Protein AF-A0A210QHD0-F1 (afdb_monomer_lite)

Radius of gyration: 20.6 Å; chains: 1; bounding box: 62×35×50 Å

Foldseek 3Di:
DVVLLVVLCVQQDDPPVCDPPSHDPLSHPCSVVLVVQLLVLLQPCQLPLVSSLVSLLCSLVCLQPVPPPVPVPDDPPHRGPDDVVSSVSSNVSSCPDPCNVPVNVRNNVNDCPLVVVLVVLLCVLDVVVDDDDPVSNVVSNVVSVVVSVVVD

pLDDT: mean 79.36, std 11.22, range [45.22, 91.31]

Organism: Mizuhopecten yessoensis (NCBI:txid6573)

Secondary structure (DSSP, 8-state):
-HHHHHHHHHHH---GGGBTTTB-GGGTTHHHHHHHHHHHHHHHSTT-HHHHHHHHHHHHHHHHS------TT---SS-----HHHHHHHHHHHHTSHHHHTHHHHTT-S-HHHHHHHHHHHHHHS-TTSPPPHHHHHHHHHHHHHHHHHT-

Structure (mmCIF, N/CA/C/O backbone):
data_AF-A0A210QHD0-F1
#
_entry.id   AF-A0A210QHD0-F1
#
loop_
_atom_site.group_PDB
_atom_site.id
_atom_site.type_symbol
_atom_site.label_atom_id
_atom_site.label_alt_id
_atom_site.label_comp_id
_atom_site.label_asym_id
_atom_site.label_entity_id
_atom_site.label_seq_id
_atom_site.pdbx_PDB_ins_code
_atom_site.Cartn_x
_atom_site.Cartn_y
_atom_site.Cartn_z
_atom_site.occupancy
_atom_site.B_iso_or_equiv
_atom_site.auth_seq_id
_atom_site.auth_comp_id
_atom_site.auth_asym_id
_atom_site.auth_atom_id
_atom_site.pdbx_PDB_model_num
ATOM 1 N N . MET A 1 1 ? -2.462 -1.694 2.813 1.00 67.06 1 MET A N 1
ATOM 2 C CA . MET A 1 1 ? -1.300 -2.005 1.934 1.00 67.06 1 MET A CA 1
ATOM 3 C C . MET A 1 1 ? -1.207 -3.454 1.432 1.00 67.06 1 MET A C 1
ATOM 5 O O . MET A 1 1 ? -0.493 -3.685 0.462 1.00 67.06 1 MET A O 1
ATOM 9 N N . LYS A 1 2 ? -1.951 -4.426 1.993 1.00 70.25 2 LYS A N 1
ATOM 10 C CA . LYS A 1 2 ? -1.959 -5.833 1.522 1.00 70.25 2 LYS A CA 1
ATOM 11 C C . LYS A 1 2 ? -2.283 -5.992 0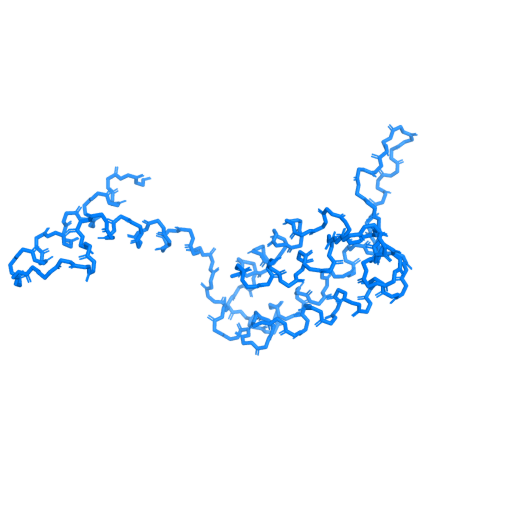.024 1.00 70.25 2 LYS A C 1
ATOM 13 O O . LYS A 1 2 ? -1.602 -6.746 -0.664 1.00 70.25 2 LYS A O 1
ATOM 18 N N . SER A 1 3 ? -3.266 -5.241 -0.485 1.00 74.38 3 SER A N 1
ATOM 19 C CA . SER A 1 3 ? -3.635 -5.241 -1.914 1.00 74.38 3 SER A CA 1
ATOM 20 C C . SER A 1 3 ? -2.457 -4.849 -2.817 1.00 74.38 3 SER A C 1
ATOM 22 O O . SER A 1 3 ? -2.138 -5.554 -3.769 1.00 74.38 3 SER A O 1
ATOM 24 N N . LEU A 1 4 ? -1.716 -3.800 -2.453 1.00 76.12 4 LEU A N 1
ATOM 25 C CA . LEU A 1 4 ? -0.546 -3.378 -3.218 1.00 76.12 4 LEU A CA 1
ATOM 26 C C . LEU A 1 4 ? 0.594 -4.393 -3.158 1.00 76.12 4 LEU A C 1
ATOM 28 O O . LEU A 1 4 ? 1.196 -4.678 -4.189 1.00 76.12 4 LEU A O 1
ATOM 32 N N . LYS A 1 5 ? 0.876 -4.973 -1.982 1.00 83.38 5 LYS A N 1
ATOM 33 C CA . LYS A 1 5 ? 1.871 -6.053 -1.868 1.00 83.38 5 LYS A CA 1
ATOM 34 C C . LYS A 1 5 ? 1.541 -7.209 -2.813 1.00 83.38 5 LYS A C 1
ATOM 36 O O . LYS A 1 5 ? 2.445 -7.754 -3.434 1.00 83.38 5 LYS A O 1
ATOM 41 N N . LYS A 1 6 ? 0.256 -7.548 -2.972 1.00 82.75 6 LYS A N 1
ATOM 42 C CA . LYS A 1 6 ? -0.207 -8.570 -3.923 1.00 82.75 6 LYS A CA 1
ATOM 43 C C . LYS A 1 6 ? 0.086 -8.172 -5.374 1.00 82.75 6 LYS A C 1
ATOM 45 O O . LYS A 1 6 ? 0.657 -8.979 -6.104 1.00 82.75 6 LYS A O 1
ATOM 50 N N . THR A 1 7 ? -0.236 -6.941 -5.773 1.00 82.75 7 THR A N 1
ATOM 51 C CA . THR A 1 7 ? 0.066 -6.422 -7.122 1.00 82.75 7 THR A CA 1
ATOM 52 C C . THR A 1 7 ? 1.567 -6.413 -7.400 1.00 82.75 7 THR A C 1
ATOM 54 O O . THR A 1 7 ? 2.016 -6.900 -8.435 1.00 82.75 7 THR A O 1
ATOM 57 N N . LEU A 1 8 ? 2.362 -5.929 -6.446 1.00 82.81 8 LEU A N 1
ATOM 58 C CA . LEU A 1 8 ? 3.813 -5.866 -6.569 1.00 82.81 8 LEU A CA 1
ATOM 59 C C . LEU A 1 8 ? 4.443 -7.263 -6.589 1.00 82.81 8 LEU A C 1
ATOM 61 O O . LEU A 1 8 ? 5.371 -7.496 -7.352 1.00 82.81 8 LEU A O 1
ATOM 65 N N . LYS A 1 9 ? 3.902 -8.224 -5.829 1.00 84.19 9 LYS A N 1
ATOM 66 C CA . LYS A 1 9 ? 4.326 -9.630 -5.879 1.00 84.19 9 LYS A CA 1
ATOM 67 C C . LYS A 1 9 ? 4.095 -10.249 -7.259 1.00 84.19 9 LYS A C 1
ATOM 69 O O . LYS A 1 9 ? 4.971 -10.962 -7.731 1.00 84.19 9 LYS A O 1
ATOM 74 N N . GLY A 1 10 ? 2.983 -9.938 -7.928 1.00 78.75 10 GLY A N 1
ATOM 75 C CA . GLY A 1 10 ? 2.729 -10.399 -9.301 1.00 78.75 10 GLY A CA 1
ATOM 76 C C . GLY A 1 10 ? 3.714 -9.837 -10.336 1.00 78.75 10 GLY A C 1
ATOM 77 O O . GLY A 1 10 ? 3.981 -10.477 -11.345 1.00 78.75 10 GLY A O 1
ATOM 78 N N . ALA A 1 11 ? 4.285 -8.663 -10.064 1.00 78.69 11 ALA A N 1
ATOM 79 C CA . ALA A 1 11 ? 5.312 -8.038 -10.895 1.00 78.69 11 ALA A CA 1
ATOM 80 C C . ALA A 1 11 ? 6.749 -8.459 -10.545 1.00 78.69 11 ALA A C 1
ATOM 82 O O . ALA A 1 11 ? 7.634 -8.415 -11.396 1.00 78.69 11 ALA A O 1
ATOM 83 N N . ALA A 1 12 ? 6.984 -8.819 -9.284 1.00 77.75 12 ALA A N 1
ATOM 84 C CA . ALA A 1 12 ? 8.296 -9.110 -8.712 1.00 77.75 12 ALA A CA 1
ATOM 85 C C . ALA A 1 12 ? 8.594 -10.609 -8.568 1.00 77.75 12 ALA A C 1
ATOM 87 O O . ALA A 1 12 ? 9.709 -10.963 -8.187 1.00 77.75 12 ALA A O 1
ATOM 88 N N . SER A 1 13 ? 7.621 -11.482 -8.829 1.00 75.94 13 SER A N 1
ATOM 89 C CA . SER A 1 13 ? 7.778 -12.937 -8.778 1.00 75.94 13 SER A CA 1
ATOM 90 C C . SER A 1 13 ? 6.855 -13.614 -9.789 1.00 75.94 13 SER A C 1
ATOM 92 O O . SER A 1 13 ? 5.718 -13.182 -9.976 1.00 75.94 13 SER A O 1
ATOM 94 N N . GLY A 1 14 ? 7.326 -14.684 -10.428 1.00 74.31 14 GLY A N 1
ATOM 95 C CA . GLY A 1 14 ? 6.533 -15.451 -11.385 1.00 74.31 14 GLY A CA 1
ATOM 96 C C . GLY A 1 14 ? 7.251 -16.709 -11.881 1.00 74.31 14 GLY A C 1
ATOM 97 O O . GLY A 1 14 ? 8.369 -16.991 -11.453 1.00 74.31 14 GLY A O 1
ATOM 98 N N . PRO A 1 15 ? 6.624 -17.486 -12.780 1.00 75.06 15 PRO A N 1
ATOM 99 C CA . PRO A 1 15 ? 7.271 -18.611 -13.449 1.00 75.06 15 PRO A CA 1
ATOM 100 C C . PRO A 1 15 ? 8.516 -18.160 -14.222 1.00 75.06 15 PRO A C 1
ATOM 102 O O . PRO A 1 15 ? 8.509 -17.085 -14.827 1.00 75.06 15 PRO A O 1
ATOM 105 N N . ALA A 1 16 ? 9.545 -19.010 -14.291 1.00 72.75 16 ALA A N 1
ATOM 106 C CA . ALA A 1 16 ? 10.785 -18.718 -15.022 1.00 72.75 16 ALA A CA 1
ATOM 107 C C . ALA A 1 16 ? 10.539 -18.327 -16.496 1.00 72.75 16 ALA A C 1
ATOM 109 O O . ALA A 1 16 ? 11.244 -17.484 -17.040 1.00 72.75 16 ALA A O 1
ATOM 110 N N . ALA A 1 17 ? 9.476 -18.848 -17.119 1.00 72.94 17 ALA A N 1
ATOM 111 C CA . ALA A 1 17 ? 9.070 -18.507 -18.487 1.00 72.94 17 ALA A CA 1
ATOM 112 C C . ALA A 1 17 ? 8.680 -17.025 -18.694 1.00 72.94 17 ALA A C 1
ATOM 114 O O . ALA A 1 17 ? 8.704 -16.527 -19.823 1.00 72.94 17 ALA A O 1
ATOM 115 N N . LEU A 1 18 ? 8.301 -16.319 -17.622 1.00 71.38 18 LEU A N 1
ATOM 116 C CA . LEU A 1 18 ? 7.930 -14.899 -17.639 1.00 71.38 18 LEU A CA 1
ATOM 117 C C . LEU A 1 18 ? 9.091 -13.967 -17.260 1.00 71.38 18 LEU A C 1
ATOM 119 O O . LEU A 1 18 ? 8.946 -12.739 -17.339 1.00 71.38 18 LEU A O 1
ATOM 123 N N . TRP A 1 19 ? 10.238 -14.535 -16.882 1.00 70.62 19 TRP A N 1
ATOM 124 C CA . TRP A 1 19 ? 11.440 -13.798 -16.512 1.00 70.62 19 TRP A CA 1
ATOM 125 C C . TRP A 1 19 ? 11.945 -12.970 -17.707 1.00 70.62 19 TRP A C 1
ATOM 127 O O . TRP A 1 19 ? 12.091 -13.468 -18.820 1.00 70.62 19 TRP A O 1
ATOM 137 N N . GLY A 1 20 ? 12.114 -11.658 -17.511 1.00 66.25 20 GLY A N 1
ATOM 138 C CA . GLY A 1 20 ? 12.518 -10.696 -18.549 1.00 66.25 20 GLY A CA 1
ATOM 139 C C . GLY A 1 20 ? 11.367 -10.196 -19.439 1.00 66.25 20 GLY A C 1
ATOM 140 O O . GLY A 1 20 ? 11.483 -9.151 -20.088 1.00 66.25 20 GLY A O 1
ATOM 141 N N . LYS A 1 21 ? 10.212 -10.878 -19.424 1.00 70.19 21 LYS A N 1
ATOM 142 C CA . LYS A 1 21 ? 9.015 -10.502 -20.194 1.00 70.19 21 LYS A CA 1
ATOM 143 C C . LYS A 1 21 ? 8.056 -9.648 -19.375 1.00 70.19 21 LYS A C 1
ATOM 145 O O . LYS A 1 21 ? 7.962 -8.453 -19.619 1.00 70.19 21 LYS A O 1
ATOM 150 N N . THR A 1 22 ? 7.351 -10.225 -18.416 1.00 68.50 22 THR A N 1
ATOM 151 C CA . THR A 1 22 ? 6.429 -9.486 -17.533 1.00 68.50 22 THR A CA 1
ATOM 152 C C . THR A 1 22 ? 7.001 -9.319 -16.131 1.00 68.50 22 THR A C 1
ATOM 154 O O . THR A 1 22 ? 6.572 -8.425 -15.410 1.00 68.50 22 THR A O 1
ATOM 157 N N . TRP A 1 23 ? 8.021 -10.114 -15.789 1.00 75.69 23 TRP A N 1
ATOM 158 C CA . TRP A 1 23 ? 8.755 -10.064 -14.532 1.00 75.69 23 TRP A CA 1
ATOM 159 C C . TRP A 1 23 ? 10.201 -9.586 -14.765 1.00 75.69 23 TRP A C 1
ATOM 161 O O . TRP A 1 23 ? 11.054 -10.362 -15.210 1.00 75.69 23 TRP A O 1
ATOM 171 N N . PRO A 1 24 ? 10.512 -8.302 -14.508 1.00 76.44 24 PRO A N 1
ATOM 172 C CA . PRO A 1 24 ? 11.880 -7.800 -14.548 1.00 76.44 24 PRO A CA 1
ATOM 173 C C . PRO A 1 24 ? 12.668 -8.304 -13.334 1.00 76.44 24 PRO A C 1
ATOM 175 O O . PRO A 1 24 ? 12.218 -8.155 -12.198 1.00 76.44 24 PRO A O 1
ATOM 178 N N . PHE A 1 25 ? 13.881 -8.818 -13.557 1.00 77.75 25 PHE A N 1
ATOM 179 C CA . PHE A 1 25 ? 14.735 -9.343 -12.480 1.00 77.75 25 PHE A CA 1
ATOM 180 C C . PHE A 1 25 ? 15.029 -8.299 -11.390 1.00 77.75 25 PHE A C 1
ATOM 182 O O . PHE A 1 25 ? 15.122 -8.635 -10.216 1.00 77.75 25 PHE A O 1
ATOM 189 N N . GLN A 1 26 ? 15.104 -7.020 -11.772 1.00 79.06 26 GLN A N 1
ATOM 190 C CA . GLN A 1 26 ? 15.399 -5.906 -10.869 1.00 79.06 26 GLN A CA 1
ATOM 191 C C . GLN A 1 26 ? 14.289 -5.639 -9.857 1.00 79.06 26 GLN A C 1
ATOM 193 O O . GLN A 1 26 ? 14.546 -5.029 -8.829 1.00 79.06 26 GLN A O 1
ATOM 198 N N . LEU A 1 27 ? 13.057 -6.081 -10.120 1.00 79.12 27 LEU A N 1
ATOM 199 C CA . LEU A 1 27 ? 11.966 -5.968 -9.152 1.00 79.12 27 LEU A CA 1
ATOM 200 C C . LEU A 1 27 ? 11.928 -7.158 -8.184 1.00 79.12 27 LEU A C 1
ATOM 202 O O . LEU A 1 27 ? 11.212 -7.098 -7.183 1.00 79.12 27 LEU A O 1
ATOM 206 N N . SER A 1 28 ? 12.719 -8.208 -8.436 1.00 79.62 28 SER A N 1
ATOM 207 C CA . SER A 1 28 ? 12.822 -9.370 -7.554 1.00 79.62 28 SER A CA 1
ATOM 208 C C . SER A 1 28 ? 13.285 -8.955 -6.157 1.00 79.62 28 SER A C 1
ATOM 210 O O . SER A 1 28 ? 14.210 -8.162 -5.996 1.00 79.62 28 SER A O 1
ATOM 212 N N . GLY A 1 29 ? 12.595 -9.445 -5.126 1.00 74.81 29 GLY A N 1
ATOM 213 C CA . GLY A 1 29 ? 12.910 -9.133 -3.728 1.00 74.81 29 GLY A CA 1
ATOM 214 C C . GLY A 1 29 ? 12.594 -7.698 -3.278 1.00 74.81 29 GLY A C 1
ATOM 215 O O . GLY A 1 29 ? 12.764 -7.385 -2.102 1.00 74.81 29 GLY A O 1
ATOM 216 N N . LYS A 1 30 ? 12.077 -6.819 -4.151 1.00 79.62 30 LYS A N 1
ATOM 217 C CA . LYS A 1 30 ? 11.746 -5.430 -3.777 1.00 79.62 30 LYS A CA 1
ATOM 218 C C . LYS A 1 30 ? 10.368 -5.260 -3.137 1.00 79.62 30 LYS A C 1
ATOM 220 O O . LYS A 1 30 ? 10.077 -4.176 -2.644 1.00 79.62 30 LYS A O 1
ATOM 225 N N . VAL A 1 31 ? 9.538 -6.308 -3.088 1.00 84.06 31 VAL A N 1
ATOM 226 C CA . VAL A 1 31 ? 8.152 -6.235 -2.580 1.00 84.06 31 VAL A CA 1
ATOM 227 C C . VAL A 1 31 ? 8.083 -5.660 -1.166 1.00 84.06 31 VAL A C 1
ATOM 229 O O . VAL A 1 31 ? 7.378 -4.683 -0.919 1.00 84.06 31 VAL A O 1
ATOM 232 N N . GLU A 1 32 ? 8.835 -6.255 -0.242 1.00 82.56 32 GLU A N 1
ATOM 233 C CA . GLU A 1 32 ? 8.837 -5.838 1.160 1.00 82.56 32 GLU A CA 1
ATOM 234 C C . GLU A 1 32 ? 9.544 -4.495 1.346 1.00 82.56 32 GLU A C 1
ATOM 236 O O . GLU A 1 32 ? 9.046 -3.636 2.065 1.00 82.56 32 GLU A O 1
ATOM 241 N N . SER A 1 33 ? 10.645 -4.255 0.626 1.00 83.56 33 SER A N 1
ATOM 242 C CA . SER A 1 33 ? 11.362 -2.979 0.712 1.00 83.56 33 SER A CA 1
ATOM 243 C C . SER A 1 33 ? 10.499 -1.802 0.249 1.00 83.56 33 SER A C 1
ATOM 245 O O . SER A 1 33 ? 10.448 -0.789 0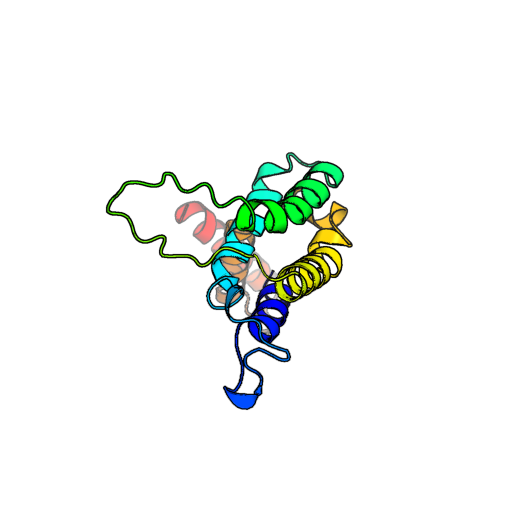.943 1.00 83.56 33 SER A O 1
ATOM 247 N N . VAL A 1 34 ? 9.786 -1.935 -0.874 1.00 85.38 34 VAL A N 1
ATOM 248 C CA . VAL A 1 34 ? 8.865 -0.904 -1.380 1.00 85.38 34 VAL A CA 1
ATOM 249 C C . VAL A 1 34 ? 7.727 -0.676 -0.386 1.00 85.38 34 VAL A C 1
ATOM 251 O O . VAL A 1 34 ? 7.371 0.467 -0.109 1.00 85.38 34 VAL A O 1
ATOM 254 N N . ALA A 1 35 ? 7.184 -1.745 0.206 1.00 84.56 35 ALA A N 1
ATOM 255 C CA . ALA A 1 35 ? 6.156 -1.616 1.232 1.00 84.56 35 ALA A CA 1
ATOM 256 C C . ALA A 1 35 ? 6.664 -0.868 2.476 1.00 84.56 35 ALA A C 1
ATOM 258 O O . ALA A 1 35 ? 5.937 -0.043 3.023 1.00 84.56 35 ALA A O 1
ATOM 259 N N . THR A 1 36 ? 7.909 -1.090 2.899 1.00 85.12 36 THR A N 1
ATOM 260 C CA . THR A 1 36 ? 8.518 -0.330 3.999 1.00 85.12 36 THR A CA 1
ATOM 261 C C . THR A 1 36 ? 8.621 1.157 3.669 1.00 85.12 36 THR A C 1
ATOM 263 O O . THR A 1 36 ? 8.220 1.979 4.493 1.00 85.12 36 THR A O 1
ATOM 266 N N . HIS A 1 37 ? 9.079 1.521 2.464 1.00 86.31 37 HIS A N 1
ATOM 267 C CA . HIS A 1 37 ? 9.133 2.930 2.049 1.00 86.31 37 HIS A CA 1
ATOM 268 C C . HIS A 1 37 ? 7.753 3.578 2.043 1.00 86.31 37 HIS A C 1
ATOM 270 O O . HIS A 1 37 ? 7.610 4.696 2.513 1.00 86.31 37 HIS A O 1
ATOM 276 N N . MET A 1 38 ? 6.719 2.863 1.607 1.00 85.94 38 MET A N 1
ATOM 277 C CA . MET A 1 38 ? 5.350 3.372 1.665 1.00 85.94 38 MET A CA 1
ATOM 278 C C . MET A 1 38 ? 4.861 3.595 3.094 1.00 85.94 38 MET A C 1
ATOM 280 O O . MET A 1 38 ? 4.291 4.642 3.380 1.00 85.94 38 MET A O 1
ATOM 284 N N . HIS A 1 39 ? 5.084 2.639 4.003 1.00 85.06 39 HIS A N 1
ATOM 285 C CA . HIS A 1 39 ? 4.726 2.813 5.413 1.00 85.06 39 HIS A CA 1
ATOM 286 C C . HIS A 1 39 ? 5.444 4.029 6.006 1.00 85.06 39 HIS A C 1
ATOM 288 O O . HIS A 1 39 ? 4.841 4.815 6.737 1.00 85.06 39 HIS A O 1
ATOM 294 N N . TRP A 1 40 ? 6.713 4.215 5.639 1.00 86.62 40 TRP A N 1
ATOM 295 C CA . TRP A 1 40 ? 7.481 5.394 6.004 1.00 86.62 40 TRP A CA 1
ATOM 296 C C . TRP A 1 40 ? 6.880 6.678 5.409 1.00 86.62 40 TRP A C 1
ATOM 298 O O . TRP A 1 40 ? 6.699 7.641 6.149 1.00 86.62 40 TRP A O 1
ATOM 308 N N . SER A 1 41 ? 6.491 6.697 4.131 1.00 88.75 41 SER A N 1
ATOM 309 C CA . SER A 1 41 ? 5.859 7.857 3.486 1.00 88.75 41 SER A CA 1
ATOM 310 C C . SER A 1 41 ? 4.563 8.263 4.182 1.00 88.75 41 SER A C 1
ATOM 312 O O . SER A 1 41 ? 4.350 9.444 4.440 1.00 88.75 41 SER A O 1
ATOM 314 N N . VAL A 1 42 ? 3.715 7.298 4.549 1.00 87.69 42 VAL A N 1
ATOM 315 C CA . VAL A 1 42 ? 2.465 7.575 5.275 1.00 87.69 42 VAL A CA 1
ATOM 316 C C . VAL A 1 42 ? 2.759 8.154 6.663 1.00 87.69 42 VAL A C 1
ATOM 318 O O . VAL A 1 42 ? 2.177 9.167 7.046 1.00 87.69 42 VAL A O 1
ATOM 321 N N . ARG A 1 43 ? 3.725 7.584 7.391 1.00 84.75 43 ARG A N 1
ATOM 322 C CA . ARG A 1 43 ? 4.151 8.074 8.715 1.00 84.75 43 ARG A CA 1
ATOM 323 C C . ARG A 1 43 ? 4.717 9.494 8.690 1.00 84.75 43 ARG A C 1
ATOM 325 O O . ARG A 1 43 ? 4.477 10.273 9.616 1.00 84.75 43 ARG A O 1
ATOM 332 N N . ASN A 1 44 ? 5.450 9.824 7.628 1.00 85.88 44 ASN A N 1
ATOM 333 C CA . ASN A 1 44 ? 6.248 11.045 7.522 1.00 85.88 44 ASN A CA 1
ATOM 334 C C . ASN A 1 44 ? 5.644 12.111 6.592 1.00 85.88 44 ASN A C 1
ATOM 336 O O . ASN A 1 44 ? 6.251 13.159 6.395 1.00 85.88 44 ASN A O 1
ATOM 340 N N . CYS A 1 45 ? 4.431 11.912 6.065 1.00 86.31 45 CYS A N 1
ATOM 341 C CA . CYS A 1 45 ? 3.771 12.917 5.221 1.00 86.31 45 CYS A CA 1
ATOM 342 C C . CYS A 1 45 ? 3.251 14.143 5.997 1.00 86.31 45 CYS A C 1
ATOM 344 O O . CYS A 1 45 ? 2.874 15.145 5.388 1.00 86.31 45 CYS A O 1
ATOM 346 N N . GLY A 1 46 ? 3.226 14.083 7.335 1.00 84.50 46 GLY A N 1
ATOM 347 C CA . GLY A 1 46 ? 2.842 15.207 8.194 1.00 84.50 46 GLY A CA 1
ATOM 348 C C . GLY A 1 46 ? 1.401 15.682 7.988 1.00 84.50 46 GLY A C 1
ATOM 349 O O . GLY A 1 46 ? 1.146 16.879 8.076 1.00 84.50 46 GLY A O 1
ATOM 350 N N . GLY A 1 47 ? 0.471 14.780 7.651 1.00 84.62 47 GLY A N 1
ATOM 351 C CA . GLY A 1 47 ? -0.927 15.141 7.388 1.00 84.62 47 GLY A CA 1
ATOM 352 C C . GLY A 1 47 ? -1.175 15.781 6.018 1.00 84.62 47 GLY A C 1
ATOM 353 O O . GLY A 1 47 ? -2.297 16.214 5.745 1.00 84.62 47 GLY A O 1
ATOM 354 N N . ASN A 1 48 ? -0.158 15.846 5.152 1.00 88.75 48 ASN A N 1
ATOM 355 C CA . ASN A 1 48 ? -0.242 16.467 3.836 1.00 88.75 48 ASN A CA 1
ATOM 356 C C . ASN A 1 48 ? -0.242 15.403 2.725 1.00 88.75 48 ASN A C 1
ATOM 358 O O . ASN A 1 48 ? 0.756 14.722 2.482 1.00 88.75 48 ASN A O 1
ATOM 362 N N . ALA A 1 49 ? -1.365 15.293 2.017 1.00 88.69 49 ALA A N 1
ATOM 363 C CA . ALA A 1 49 ? -1.549 14.320 0.946 1.00 88.69 49 ALA A CA 1
ATOM 364 C C . ALA A 1 49 ? -0.682 14.593 -0.296 1.00 88.69 49 ALA A C 1
ATOM 366 O O . ALA A 1 49 ? -0.268 13.651 -0.969 1.00 88.69 49 ALA A O 1
ATOM 367 N N . VAL A 1 50 ? -0.347 15.855 -0.587 1.00 91.31 50 VAL A N 1
ATOM 368 C CA . VAL A 1 50 ? 0.575 16.207 -1.682 1.00 91.31 50 VAL A CA 1
ATOM 369 C C . VAL A 1 50 ? 1.975 15.687 -1.371 1.00 91.31 50 VAL A C 1
ATOM 371 O O . VAL A 1 50 ? 2.578 15.014 -2.205 1.00 91.31 50 VAL A O 1
ATOM 374 N N . LYS A 1 51 ? 2.456 15.901 -0.138 1.00 89.88 51 LYS A N 1
ATOM 375 C CA . LYS A 1 51 ? 3.741 15.348 0.319 1.00 89.88 51 LYS A CA 1
ATOM 376 C C . LYS A 1 51 ? 3.749 13.821 0.287 1.00 89.88 51 LYS A C 1
ATOM 378 O O . LYS A 1 51 ? 4.768 13.228 -0.058 1.00 89.88 51 LYS A O 1
ATOM 383 N N . LEU A 1 52 ? 2.623 13.181 0.613 1.00 89.31 52 LEU A N 1
ATOM 384 C CA . LEU A 1 52 ? 2.484 11.729 0.501 1.00 89.31 52 LEU A CA 1
ATOM 385 C C . LEU A 1 52 ? 2.645 11.263 -0.954 1.00 89.31 52 LEU A C 1
ATOM 387 O O . LEU A 1 52 ? 3.460 10.380 -1.202 1.00 89.31 52 LEU A O 1
ATOM 391 N N . ARG A 1 53 ? 1.935 11.874 -1.916 1.00 90.94 53 ARG A N 1
ATOM 392 C CA . ARG A 1 53 ? 2.056 11.531 -3.349 1.00 90.94 53 ARG A CA 1
ATOM 393 C C . ARG A 1 53 ? 3.488 11.702 -3.856 1.00 90.94 53 ARG A C 1
ATOM 395 O O . ARG A 1 53 ? 4.055 10.751 -4.384 1.00 90.94 53 ARG A O 1
ATOM 402 N N . GLN A 1 54 ? 4.104 12.850 -3.578 1.00 90.00 54 GLN A N 1
ATOM 403 C CA . GLN A 1 54 ? 5.495 13.127 -3.955 1.00 90.00 54 GLN A CA 1
ATOM 404 C C . GLN A 1 54 ? 6.469 12.110 -3.346 1.00 90.00 54 GLN A C 1
ATOM 406 O O . GLN A 1 54 ? 7.363 11.606 -4.020 1.00 90.00 54 GLN A O 1
ATOM 411 N N . SER A 1 55 ? 6.282 11.760 -2.070 1.00 88.75 55 SER A N 1
ATOM 412 C CA . SER A 1 55 ? 7.121 10.760 -1.410 1.00 88.75 55 SER A CA 1
ATOM 413 C C . SER A 1 55 ? 6.986 9.377 -2.052 1.00 88.75 55 SER A C 1
ATOM 415 O O . SER A 1 55 ? 7.990 8.680 -2.171 1.00 88.75 55 SER A O 1
ATOM 417 N N . LEU A 1 56 ? 5.781 8.991 -2.489 1.00 88.62 56 LEU A N 1
ATOM 418 C CA . LEU A 1 56 ? 5.536 7.723 -3.179 1.00 88.62 56 LEU A CA 1
ATOM 419 C C . LEU A 1 56 ? 6.143 7.700 -4.585 1.00 88.62 56 LEU A C 1
ATOM 421 O O . LEU A 1 56 ? 6.724 6.690 -4.973 1.00 88.62 56 LEU A O 1
ATOM 425 N N . GLU A 1 57 ? 6.044 8.797 -5.332 1.00 86.75 57 GLU A N 1
ATOM 426 C CA . GLU A 1 57 ? 6.652 8.937 -6.662 1.00 86.75 57 GLU A CA 1
ATOM 427 C C . GLU A 1 57 ? 8.185 8.837 -6.585 1.00 86.75 57 GLU A C 1
ATOM 429 O O . GLU A 1 57 ? 8.807 8.113 -7.369 1.00 86.75 57 GLU A O 1
ATOM 434 N N . ASN A 1 58 ? 8.778 9.434 -5.546 1.00 87.31 58 ASN A N 1
ATOM 435 C CA . ASN A 1 58 ? 10.218 9.393 -5.282 1.00 87.31 58 ASN A CA 1
ATOM 436 C C . ASN A 1 58 ? 10.755 8.003 -4.895 1.00 87.31 58 ASN A C 1
ATOM 438 O O . ASN A 1 58 ? 11.969 7.801 -4.909 1.00 87.31 58 ASN A O 1
ATOM 442 N N . ILE A 1 59 ? 9.900 7.017 -4.584 1.00 86.06 59 ILE A N 1
ATOM 443 C CA . ILE A 1 59 ? 10.350 5.643 -4.285 1.00 86.06 59 ILE A CA 1
ATOM 444 C C . ILE A 1 59 ? 11.090 5.043 -5.483 1.00 86.06 59 ILE A C 1
ATOM 446 O O . ILE A 1 59 ? 12.079 4.336 -5.305 1.00 86.06 59 ILE A O 1
ATOM 450 N N . THR A 1 60 ? 10.631 5.317 -6.706 1.00 83.25 60 THR A N 1
ATOM 451 C CA . THR A 1 60 ? 11.304 4.809 -7.912 1.00 83.25 60 THR A CA 1
ATOM 452 C C . THR A 1 60 ? 12.696 5.417 -8.045 1.00 83.25 60 THR A C 1
ATOM 454 O O . THR A 1 60 ? 13.656 4.702 -8.326 1.00 83.25 60 THR A O 1
ATOM 457 N N . GLU A 1 61 ? 12.807 6.715 -7.771 1.00 80.75 61 GLU A N 1
ATOM 458 C CA . GLU A 1 61 ? 14.058 7.466 -7.848 1.00 80.75 61 GLU A CA 1
ATOM 459 C C . GLU A 1 61 ? 15.076 6.984 -6.805 1.00 80.75 61 GLU A C 1
ATOM 461 O O . GLU A 1 61 ? 16.245 6.772 -7.122 1.00 80.75 61 GLU A O 1
ATOM 466 N N . HIS A 1 62 ? 14.609 6.656 -5.596 1.00 78.94 62 HIS A N 1
ATOM 467 C CA . HIS A 1 62 ? 15.432 6.045 -4.548 1.00 78.94 62 HIS A CA 1
ATOM 468 C C . HIS A 1 62 ? 16.125 4.745 -4.999 1.00 78.94 62 HIS A C 1
ATOM 470 O O . HIS A 1 62 ? 17.239 4.453 -4.573 1.00 78.94 62 HIS A O 1
ATOM 476 N N . TYR A 1 63 ? 15.490 3.957 -5.873 1.00 76.94 63 TYR A N 1
ATOM 477 C CA . TYR A 1 63 ? 16.079 2.721 -6.397 1.00 76.94 63 TYR A CA 1
ATOM 478 C C . TYR A 1 63 ? 16.915 2.899 -7.669 1.00 76.94 63 TYR A C 1
ATOM 480 O O . TYR A 1 63 ? 17.614 1.953 -8.046 1.00 76.94 63 TYR A O 1
ATOM 488 N N . LYS A 1 64 ? 16.839 4.057 -8.333 1.00 73.88 64 LYS A N 1
ATOM 489 C CA . LYS A 1 64 ? 17.740 4.423 -9.437 1.00 73.88 64 LYS A CA 1
ATOM 490 C C . LYS A 1 64 ? 19.071 4.926 -8.899 1.00 73.88 64 LYS A C 1
ATOM 492 O O . LYS A 1 64 ? 20.123 4.447 -9.306 1.00 73.88 64 LYS A O 1
ATOM 497 N N . HIS A 1 65 ? 19.000 5.837 -7.935 1.00 61.97 65 HIS A N 1
ATOM 498 C CA . HIS A 1 65 ? 20.140 6.416 -7.238 1.00 61.97 65 HIS A CA 1
ATOM 499 C C . 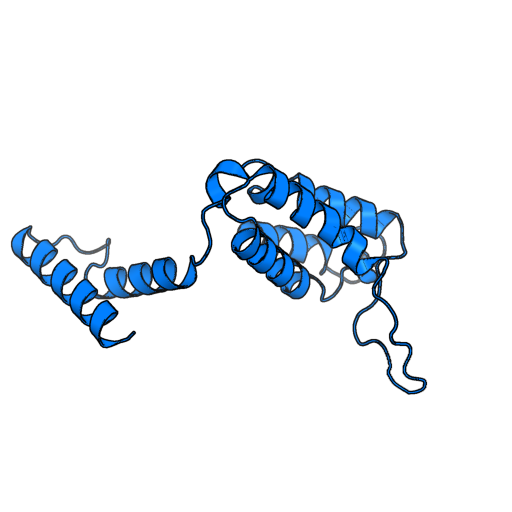HIS A 1 65 ? 20.399 5.685 -5.932 1.00 61.97 65 HIS A C 1
ATOM 501 O O . HIS A 1 65 ? 20.548 6.319 -4.892 1.00 61.97 65 HIS A O 1
ATOM 507 N N . GLN A 1 66 ? 20.408 4.347 -5.945 1.00 56.41 66 GLN A N 1
ATOM 508 C CA . GLN A 1 66 ? 20.885 3.635 -4.771 1.00 56.41 66 GLN A CA 1
ATOM 509 C C . GLN A 1 66 ? 22.385 3.918 -4.683 1.00 56.41 66 GLN A C 1
ATOM 511 O O . GLN A 1 66 ? 23.190 3.215 -5.290 1.00 56.41 66 GLN A O 1
ATOM 516 N N . ASP A 1 67 ? 22.704 5.023 -4.005 1.00 46.84 67 ASP A N 1
ATOM 517 C CA . ASP A 1 67 ? 24.031 5.539 -3.769 1.00 46.84 67 ASP A CA 1
ATOM 518 C C . ASP A 1 67 ? 24.847 4.386 -3.232 1.00 46.84 67 ASP A C 1
ATOM 520 O O . ASP A 1 67 ? 24.738 3.961 -2.075 1.00 46.84 67 ASP A O 1
ATOM 524 N N . ALA A 1 68 ? 25.668 3.863 -4.127 1.00 45.22 68 ALA A N 1
ATOM 525 C CA . ALA A 1 68 ? 26.865 3.185 -3.758 1.00 45.22 68 ALA A CA 1
ATOM 526 C C . ALA A 1 68 ? 27.643 4.180 -2.887 1.00 45.22 68 ALA A C 1
ATOM 528 O O . ALA A 1 68 ? 28.480 4.940 -3.365 1.00 45.22 68 ALA A O 1
ATOM 529 N N . LYS A 1 69 ? 27.448 4.120 -1.565 1.00 47.16 69 LYS A N 1
ATOM 530 C CA . LYS A 1 69 ? 28.623 4.119 -0.702 1.00 47.16 69 LYS A CA 1
ATOM 531 C C . LYS A 1 69 ? 29.394 2.881 -1.125 1.00 47.16 69 LYS A C 1
ATOM 533 O O . LYS A 1 69 ? 29.173 1.783 -0.620 1.00 47.16 69 LYS A O 1
ATOM 538 N N . GLN A 1 70 ? 30.173 3.070 -2.180 1.00 48.50 70 GLN A N 1
ATOM 539 C CA . GLN A 1 70 ? 30.965 2.081 -2.873 1.00 48.50 70 GLN A CA 1
ATOM 540 C C . GLN A 1 70 ? 32.134 1.798 -1.938 1.00 48.50 70 GLN A C 1
ATOM 542 O O . GLN A 1 70 ? 33.248 2.274 -2.122 1.00 48.50 70 GLN A O 1
ATOM 547 N N . TYR A 1 71 ? 31.849 1.123 -0.826 1.00 49.03 71 TYR A N 1
ATOM 548 C CA . TYR A 1 71 ? 32.908 0.544 -0.034 1.00 49.03 71 TYR A CA 1
ATOM 549 C C . TYR A 1 71 ? 33.556 -0.498 -0.946 1.00 49.03 71 TYR A C 1
ATOM 551 O O . TYR A 1 71 ? 32.825 -1.323 -1.498 1.00 49.03 71 TYR A O 1
ATOM 559 N N . PRO A 1 72 ? 34.885 -0.470 -1.133 1.00 55.44 72 PRO A N 1
ATOM 560 C CA . PRO A 1 72 ? 35.570 -1.279 -2.144 1.00 55.44 72 PRO A CA 1
ATOM 561 C C . PRO A 1 72 ? 35.319 -2.794 -2.018 1.00 55.44 72 PRO A C 1
ATOM 563 O O . PRO A 1 72 ? 35.578 -3.528 -2.963 1.00 55.44 72 PRO A O 1
ATOM 566 N N . ASN A 1 73 ? 34.752 -3.245 -0.890 1.00 57.16 73 ASN A N 1
ATOM 567 C CA . ASN A 1 73 ? 34.494 -4.646 -0.568 1.00 57.16 73 ASN A CA 1
ATOM 568 C C . ASN A 1 73 ? 33.017 -4.943 -0.210 1.00 57.16 73 ASN A C 1
ATOM 570 O O . ASN A 1 73 ? 32.741 -5.992 0.368 1.00 57.16 73 ASN A O 1
ATOM 574 N N . TYR A 1 74 ? 32.072 -4.025 -0.458 1.00 47.69 74 TYR A N 1
ATOM 575 C CA . TYR A 1 74 ? 30.653 -4.244 -0.137 1.00 47.69 74 TYR A CA 1
ATOM 576 C C . TYR A 1 74 ? 29.842 -4.509 -1.403 1.00 47.69 74 TYR A C 1
ATOM 578 O O . TYR A 1 74 ? 29.480 -3.580 -2.128 1.00 47.69 74 TYR A O 1
ATOM 586 N N . ASP A 1 75 ? 29.521 -5.781 -1.642 1.00 49.25 75 ASP A N 1
ATOM 587 C CA . ASP A 1 75 ? 28.549 -6.158 -2.663 1.00 49.25 75 ASP A CA 1
ATOM 588 C C . ASP A 1 75 ? 27.170 -5.623 -2.269 1.00 49.25 75 ASP A C 1
ATOM 590 O O . ASP A 1 75 ? 26.603 -5.960 -1.222 1.00 49.25 75 ASP A O 1
ATOM 594 N N . ILE A 1 76 ? 26.616 -4.752 -3.111 1.00 55.09 76 ILE A N 1
ATOM 595 C CA . ILE A 1 76 ? 25.296 -4.175 -2.884 1.00 55.09 76 ILE A CA 1
ATOM 596 C C . ILE A 1 76 ? 24.274 -5.313 -2.985 1.00 55.09 76 ILE A C 1
ATOM 598 O O . ILE A 1 76 ? 23.913 -5.759 -4.069 1.00 55.09 76 ILE A O 1
ATOM 602 N N . SER A 1 77 ? 23.755 -5.756 -1.839 1.00 51.75 77 SER A N 1
ATOM 603 C CA . SER A 1 77 ? 22.770 -6.849 -1.741 1.00 51.75 77 SER A CA 1
ATOM 604 C C . SER A 1 77 ? 21.453 -6.606 -2.498 1.00 51.75 77 SER A C 1
ATOM 606 O O . SER A 1 77 ? 20.631 -7.514 -2.629 1.00 51.75 77 SER A O 1
ATOM 608 N N . ARG A 1 78 ? 21.208 -5.381 -2.984 1.00 61.38 78 ARG A N 1
ATOM 609 C CA . ARG A 1 78 ? 19.973 -4.981 -3.667 1.00 61.38 78 ARG A CA 1
ATOM 610 C C . ARG A 1 78 ? 20.281 -4.430 -5.053 1.00 61.38 78 ARG A C 1
ATOM 612 O O . ARG A 1 78 ? 20.928 -3.405 -5.202 1.00 61.38 78 ARG A O 1
ATOM 619 N N . ILE A 1 79 ? 19.738 -5.098 -6.063 1.00 70.12 79 ILE A N 1
ATOM 620 C CA . ILE A 1 79 ? 19.873 -4.730 -7.474 1.00 70.12 79 ILE A CA 1
ATOM 621 C C . ILE A 1 79 ? 19.181 -3.379 -7.718 1.00 70.12 79 ILE A C 1
ATOM 623 O O . ILE A 1 79 ? 17.993 -3.244 -7.419 1.00 70.12 79 ILE A O 1
ATOM 627 N N . GLY A 1 80 ? 19.890 -2.385 -8.255 1.00 74.19 80 GLY A N 1
ATOM 628 C CA . GLY A 1 80 ? 19.308 -1.099 -8.662 1.00 74.19 80 GLY A CA 1
ATOM 629 C C . GLY A 1 80 ? 18.328 -1.238 -9.836 1.00 74.19 80 GLY A C 1
ATOM 630 O O . GLY A 1 80 ? 18.386 -2.203 -10.600 1.00 74.19 80 GLY A O 1
ATOM 631 N N . ILE A 1 81 ? 17.406 -0.286 -9.988 1.00 79.44 81 ILE A N 1
ATOM 632 C CA . ILE A 1 81 ? 16.500 -0.246 -11.146 1.00 79.44 81 ILE A CA 1
ATOM 633 C C . ILE A 1 81 ? 17.180 0.570 -12.245 1.00 79.44 81 ILE A C 1
ATOM 635 O O . ILE A 1 81 ? 17.235 1.790 -12.163 1.00 79.44 81 ILE A O 1
ATOM 639 N N . THR A 1 82 ? 17.691 -0.108 -13.272 1.00 78.62 82 THR A N 1
ATOM 640 C CA . THR A 1 82 ? 18.331 0.536 -14.437 1.00 78.62 82 THR A CA 1
ATOM 641 C C . THR A 1 82 ? 17.568 0.296 -15.736 1.00 78.62 82 THR A C 1
ATOM 643 O O . THR A 1 82 ? 17.695 1.064 -16.684 1.00 78.62 82 THR A O 1
ATOM 646 N N . VAL A 1 83 ? 16.754 -0.762 -15.805 1.00 82.50 83 VAL A N 1
ATOM 647 C CA . VAL A 1 83 ? 16.008 -1.118 -17.012 1.00 82.50 83 VAL A CA 1
ATOM 648 C C . VAL A 1 83 ? 14.752 -0.235 -17.114 1.00 82.50 83 VAL A C 1
ATOM 650 O O . VAL A 1 83 ? 13.878 -0.334 -16.245 1.00 82.50 83 VAL A O 1
ATOM 653 N N . PRO A 1 84 ? 14.551 0.520 -18.218 1.00 83.56 84 PRO A N 1
ATOM 654 C CA . PRO A 1 84 ? 13.402 1.429 -18.381 1.00 83.56 84 PRO A CA 1
ATOM 655 C C . PRO A 1 84 ? 12.031 0.742 -18.301 1.00 83.56 84 PRO A C 1
ATOM 657 O O . PRO A 1 84 ? 10.996 1.361 -18.057 1.00 83.56 84 PRO A O 1
ATOM 660 N N . LYS A 1 85 ? 11.990 -0.566 -18.564 1.00 84.12 85 LYS A N 1
ATOM 661 C CA . LYS A 1 85 ? 10.786 -1.392 -18.431 1.00 84.12 85 LYS A CA 1
ATOM 662 C C . LYS A 1 85 ? 10.432 -1.668 -16.968 1.00 84.12 85 LYS A C 1
ATOM 664 O O . LYS A 1 85 ? 9.257 -1.626 -16.622 1.00 84.12 85 LYS A O 1
ATOM 669 N N . ALA A 1 86 ? 11.431 -1.942 -16.127 1.00 81.81 86 ALA A N 1
ATOM 670 C CA . ALA A 1 86 ? 11.234 -2.168 -14.697 1.00 81.81 86 ALA A CA 1
ATOM 671 C C . ALA A 1 86 ? 10.785 -0.880 -13.998 1.00 81.81 86 ALA A C 1
ATOM 673 O O . ALA A 1 86 ? 9.872 -0.912 -13.178 1.00 81.81 86 ALA A O 1
ATOM 674 N N . GLU A 1 87 ? 11.366 0.250 -14.401 1.00 85.69 87 GLU A N 1
ATOM 675 C CA . GLU A 1 87 ? 10.981 1.581 -13.939 1.00 85.69 87 GLU A CA 1
ATOM 676 C C . GLU A 1 87 ? 9.515 1.896 -14.253 1.00 85.69 87 GLU A C 1
ATOM 678 O O . GLU A 1 87 ? 8.728 2.135 -13.339 1.00 85.69 87 GLU A O 1
ATOM 683 N N . ARG A 1 88 ? 9.120 1.831 -15.532 1.00 87.19 88 ARG A N 1
ATOM 684 C CA . ARG A 1 88 ? 7.735 2.110 -15.950 1.00 87.19 88 ARG A CA 1
ATOM 685 C C . ARG A 1 88 ? 6.723 1.229 -15.230 1.00 87.19 88 ARG A C 1
ATOM 687 O O . ARG A 1 88 ? 5.638 1.688 -14.885 1.00 87.19 88 ARG A O 1
ATOM 694 N N . LEU A 1 89 ? 7.081 -0.029 -14.993 1.00 86.75 89 LEU A N 1
ATOM 695 C CA . LEU A 1 89 ? 6.218 -0.973 -14.303 1.00 86.75 89 LEU A CA 1
ATOM 696 C C . LEU A 1 89 ? 6.069 -0.615 -12.818 1.00 86.75 89 LEU A C 1
ATOM 698 O O . LEU A 1 89 ? 4.951 -0.618 -12.307 1.00 86.75 89 LEU A O 1
ATOM 702 N N . LEU A 1 90 ? 7.160 -0.244 -12.139 1.00 86.19 90 LEU A N 1
ATOM 703 C CA . LEU A 1 90 ? 7.100 0.213 -10.752 1.00 86.19 90 LEU A CA 1
ATOM 704 C C . LEU A 1 90 ? 6.299 1.516 -10.627 1.00 86.19 90 LEU A C 1
ATOM 706 O O . LEU A 1 90 ? 5.363 1.560 -9.834 1.00 86.19 90 LEU A O 1
ATOM 710 N N . ILE A 1 91 ? 6.583 2.527 -11.456 1.00 88.38 91 ILE A N 1
ATOM 711 C CA . ILE A 1 91 ? 5.824 3.790 -11.491 1.00 88.38 91 ILE A CA 1
ATOM 712 C C . ILE A 1 91 ? 4.339 3.511 -11.729 1.00 88.38 91 ILE A C 1
ATOM 714 O O . ILE A 1 91 ? 3.486 4.043 -11.019 1.00 88.38 91 ILE A O 1
ATOM 718 N N . GLY A 1 92 ? 4.016 2.636 -12.683 1.00 87.56 92 GLY A N 1
ATOM 719 C CA . GLY A 1 92 ? 2.641 2.244 -12.980 1.00 87.56 92 GLY A CA 1
ATOM 720 C C . GLY A 1 92 ? 1.934 1.605 -11.784 1.00 87.56 92 GLY A C 1
ATOM 721 O O . GLY A 1 92 ? 0.773 1.915 -11.531 1.00 87.56 92 GLY A O 1
ATOM 722 N N . ILE A 1 93 ? 2.618 0.758 -11.011 1.00 87.88 93 ILE A N 1
ATOM 723 C CA . ILE A 1 93 ? 2.061 0.154 -9.789 1.00 87.88 93 ILE A CA 1
ATOM 724 C C . ILE A 1 93 ? 1.862 1.203 -8.689 1.00 87.88 93 ILE A C 1
ATOM 726 O O . ILE A 1 93 ? 0.831 1.192 -8.014 1.00 87.88 93 ILE A O 1
ATOM 730 N N . LEU A 1 94 ? 2.833 2.100 -8.501 1.00 86.56 94 LEU A N 1
ATOM 731 C CA . LEU A 1 94 ? 2.798 3.137 -7.469 1.00 86.56 94 LEU A CA 1
ATOM 732 C C . LEU A 1 94 ? 1.678 4.147 -7.729 1.00 86.56 94 LEU A C 1
ATOM 734 O O . LEU A 1 94 ? 0.839 4.370 -6.859 1.00 86.56 94 LEU A O 1
ATOM 738 N N . THR A 1 95 ? 1.609 4.691 -8.941 1.00 87.25 95 THR A N 1
ATOM 739 C CA . THR A 1 95 ? 0.583 5.665 -9.351 1.00 87.25 95 THR A CA 1
ATOM 740 C C . THR A 1 95 ? -0.820 5.063 -9.347 1.00 87.25 95 THR A C 1
ATOM 742 O O . THR A 1 95 ? -1.774 5.705 -8.910 1.00 87.25 95 THR A O 1
ATOM 745 N N . ASN A 1 96 ? -0.968 3.793 -9.749 1.00 88.31 96 ASN A N 1
ATOM 746 C CA . ASN A 1 96 ? -2.265 3.117 -9.722 1.00 88.31 96 ASN A CA 1
ATOM 747 C C . ASN A 1 96 ? -2.689 2.598 -8.350 1.00 88.31 96 ASN A C 1
ATOM 749 O O . ASN A 1 96 ? -3.818 2.110 -8.219 1.00 88.31 96 ASN A O 1
ATOM 753 N N . SER A 1 97 ? -1.819 2.697 -7.348 1.00 86.06 97 SER A N 1
ATOM 754 C CA . SER A 1 97 ? -2.127 2.269 -5.993 1.00 86.06 97 SER A CA 1
ATOM 755 C C . SER A 1 97 ? -3.283 3.063 -5.394 1.00 86.06 97 SER A C 1
ATOM 757 O O . SER A 1 97 ? -3.429 4.263 -5.624 1.00 86.06 97 SER A O 1
ATOM 759 N N . THR A 1 98 ? -4.075 2.403 -4.547 1.00 86.12 98 THR A N 1
ATOM 760 C CA . THR A 1 98 ? -5.104 3.087 -3.750 1.00 86.12 98 THR A CA 1
ATOM 761 C C . THR A 1 98 ? -4.498 4.167 -2.858 1.00 86.12 98 THR A C 1
ATOM 763 O O . THR A 1 98 ? -5.137 5.181 -2.618 1.00 86.12 98 THR A O 1
ATOM 766 N N . LEU A 1 99 ? -3.249 3.977 -2.420 1.00 85.00 99 LEU A N 1
ATOM 767 C CA . LEU A 1 99 ? -2.525 4.920 -1.574 1.00 85.00 99 LEU A CA 1
ATOM 768 C C . LEU A 1 99 ? -2.217 6.238 -2.300 1.00 85.00 99 LEU A C 1
ATOM 770 O O . LEU A 1 99 ? -2.367 7.302 -1.714 1.00 85.00 99 LEU A O 1
ATOM 774 N N . CYS A 1 100 ? -1.817 6.175 -3.573 1.00 86.06 100 CYS A N 1
ATOM 775 C CA . CYS A 1 100 ? -1.542 7.365 -4.379 1.00 86.06 100 CYS A CA 1
ATOM 776 C C . CYS A 1 100 ? -2.839 8.033 -4.869 1.00 86.06 100 CYS A C 1
ATOM 778 O O . CYS A 1 100 ? -2.982 9.256 -4.783 1.00 86.06 100 CYS A O 1
ATOM 780 N N . LYS A 1 101 ? -3.811 7.228 -5.329 1.00 88.62 101 LYS A N 1
ATOM 781 C CA . LYS A 1 101 ? -5.123 7.706 -5.805 1.00 88.62 101 LYS A CA 1
ATOM 782 C C . LYS A 1 101 ? -5.910 8.416 -4.705 1.00 88.62 101 LYS A C 1
ATOM 784 O O . LYS A 1 101 ? -6.401 9.520 -4.918 1.00 88.62 101 LYS A O 1
ATOM 789 N N . HIS A 1 102 ? -5.947 7.825 -3.515 1.00 88.56 102 HIS A N 1
ATOM 790 C CA . HIS A 1 102 ? -6.717 8.314 -2.373 1.00 88.56 102 HIS A CA 1
ATOM 791 C C . HIS A 1 102 ? -5.810 8.790 -1.234 1.00 88.56 102 HIS A C 1
ATOM 793 O O . HIS A 1 102 ? -6.057 8.504 -0.069 1.00 88.56 102 HIS A O 1
ATOM 799 N N . ALA A 1 103 ? -4.736 9.519 -1.557 1.00 87.06 103 ALA A N 1
ATOM 800 C CA . ALA A 1 103 ? -3.764 9.993 -0.566 1.00 87.06 103 ALA A CA 1
ATOM 801 C C . ALA A 1 103 ? -4.396 10.796 0.593 1.00 87.06 103 ALA A C 1
ATOM 803 O O . ALA A 1 103 ? -3.880 10.760 1.710 1.00 87.06 103 ALA A O 1
ATOM 804 N N . GLU A 1 104 ? -5.522 11.472 0.347 1.00 86.94 104 GLU A N 1
ATOM 805 C CA . GLU A 1 104 ? -6.280 12.206 1.369 1.00 86.94 104 GLU A CA 1
ATOM 806 C C . GLU A 1 104 ? -6.766 11.303 2.512 1.00 86.94 104 GLU A C 1
ATOM 808 O O . GLU A 1 104 ? -6.664 11.685 3.678 1.00 86.94 104 GLU A O 1
ATOM 813 N N . ASP A 1 105 ? -7.196 10.081 2.191 1.00 85.75 105 ASP A N 1
ATOM 814 C CA . ASP A 1 105 ? -7.732 9.114 3.158 1.00 85.75 105 ASP A CA 1
ATOM 815 C C . ASP A 1 105 ? -6.630 8.526 4.051 1.00 85.75 105 ASP A C 1
ATOM 817 O O . ASP A 1 105 ? -6.887 8.027 5.146 1.00 85.75 105 ASP A O 1
ATOM 821 N N . TYR A 1 106 ? -5.377 8.587 3.592 1.00 82.38 106 TYR A N 1
ATOM 822 C CA . TYR A 1 106 ? -4.232 7.974 4.263 1.00 82.38 106 TYR A CA 1
ATOM 823 C C . TYR A 1 106 ? -3.290 8.984 4.924 1.00 82.38 106 TYR A C 1
ATOM 825 O O . TYR A 1 106 ? -2.396 8.572 5.660 1.00 82.38 106 TYR A O 1
ATOM 833 N N . ARG A 1 107 ? -3.483 10.296 4.734 1.00 81.69 107 ARG A N 1
ATOM 834 C CA . ARG A 1 107 ? -2.571 11.344 5.244 1.00 81.69 107 ARG A CA 1
ATOM 835 C C . ARG A 1 107 ? -2.399 11.353 6.770 1.00 81.69 107 ARG A C 1
ATOM 837 O O . ARG A 1 107 ? -1.407 11.867 7.275 1.00 81.69 107 ARG A O 1
ATOM 844 N N . LEU A 1 108 ? -3.359 10.789 7.506 1.00 81.06 108 LEU A N 1
ATOM 845 C CA . LEU A 1 108 ? -3.336 10.677 8.971 1.00 81.06 108 LEU A CA 1
ATOM 846 C C . LEU A 1 108 ? -2.907 9.284 9.467 1.00 81.06 108 LEU A C 1
ATOM 848 O O . LEU A 1 108 ? -2.861 9.047 10.672 1.00 81.06 108 LEU A O 1
ATOM 852 N N . GLY A 1 109 ? -2.575 8.356 8.563 1.00 71.50 109 GLY A N 1
ATOM 853 C CA . GLY A 1 109 ? -2.263 6.956 8.862 1.00 71.50 109 GLY A CA 1
ATOM 854 C C . GLY A 1 109 ? -0.889 6.730 9.503 1.00 71.50 109 GLY A C 1
ATOM 855 O O . GLY A 1 109 ? -0.103 5.934 8.999 1.00 71.50 109 GLY A O 1
ATOM 856 N N . ARG A 1 110 ? -0.564 7.423 10.599 1.00 63.19 110 ARG A N 1
ATOM 857 C CA . ARG A 1 110 ? 0.744 7.304 11.268 1.00 63.19 110 ARG A CA 1
ATOM 858 C C . ARG A 1 110 ? 0.973 5.931 11.896 1.00 63.19 110 ARG A C 1
ATOM 860 O O . ARG A 1 110 ? 2.093 5.430 11.853 1.00 63.19 110 ARG A O 1
ATOM 867 N N . ASP A 1 111 ? -0.067 5.298 12.429 1.00 61.25 111 ASP A N 1
ATOM 868 C CA . ASP A 1 111 ? 0.120 4.024 13.115 1.00 61.25 111 ASP A CA 1
ATOM 869 C C . ASP A 1 111 ? -1.112 3.123 13.060 1.00 61.25 111 ASP A C 1
ATOM 871 O O . ASP A 1 111 ? -1.902 2.992 13.992 1.00 61.25 111 ASP A O 1
ATOM 875 N N . THR A 1 112 ? -1.269 2.445 11.925 1.00 65.44 112 THR A N 1
ATOM 876 C CA . THR A 1 112 ? -2.296 1.408 11.790 1.00 65.44 112 THR A CA 1
ATOM 877 C C . THR A 1 112 ? -1.981 0.171 12.629 1.00 65.44 112 THR A C 1
ATOM 879 O O . THR A 1 112 ? -2.862 -0.662 12.788 1.00 65.44 112 THR A O 1
ATOM 882 N N . PHE A 1 113 ? -0.763 0.035 13.173 1.00 64.81 113 PHE A N 1
ATOM 883 C CA . PHE A 1 113 ? -0.382 -1.103 14.012 1.00 64.81 113 PHE A CA 1
ATOM 884 C C . PHE A 1 113 ? -1.240 -1.187 15.278 1.00 64.81 113 PHE A C 1
ATOM 886 O O . PHE A 1 113 ? -1.817 -2.236 15.547 1.00 64.81 113 PHE A O 1
ATOM 893 N N . TYR A 1 114 ? -1.397 -0.081 16.011 1.00 68.19 114 TYR A N 1
ATOM 894 C CA . TYR A 1 114 ? -2.228 -0.061 17.219 1.00 68.19 114 TYR A CA 1
ATOM 895 C C . TYR A 1 114 ? -3.702 -0.302 16.897 1.00 68.19 114 TYR A C 1
ATOM 897 O O . TYR A 1 114 ? -4.379 -1.010 17.632 1.00 68.19 114 TYR A O 1
ATOM 905 N N . VAL A 1 115 ? -4.181 0.203 15.757 1.00 74.50 115 VAL A N 1
ATOM 906 C CA . VAL A 1 115 ? -5.555 -0.033 15.292 1.00 74.50 115 VAL A CA 1
ATOM 907 C C . VAL A 1 115 ? -5.770 -1.500 14.898 1.00 74.50 115 VAL A C 1
ATOM 909 O O . VAL A 1 115 ? -6.786 -2.088 15.256 1.00 74.50 115 VAL A O 1
ATOM 912 N N . GLU A 1 116 ? -4.829 -2.121 14.180 1.00 75.00 116 GLU A N 1
ATOM 913 C CA . GLU A 1 116 ? -4.897 -3.545 13.822 1.00 75.00 116 GLU A CA 1
ATOM 914 C C . GLU A 1 116 ? -4.782 -4.443 15.061 1.00 75.00 116 GLU A C 1
ATOM 916 O O . GLU A 1 116 ? -5.546 -5.397 15.187 1.00 75.00 116 GLU A O 1
ATOM 921 N N . SER A 1 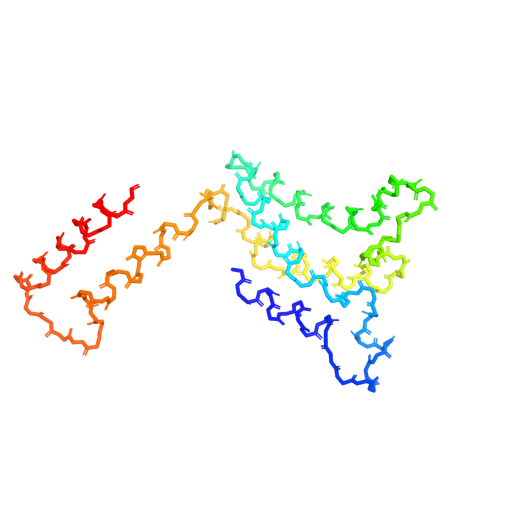117 ? -3.886 -4.113 15.996 1.00 78.56 117 SER A N 1
ATOM 922 C CA . SER A 1 117 ? -3.743 -4.816 17.274 1.00 78.56 117 SER A CA 1
ATOM 923 C C . SER A 1 117 ? -5.026 -4.724 18.103 1.00 78.56 117 SER A C 1
ATOM 925 O O . SER A 1 117 ? -5.578 -5.749 18.497 1.00 78.56 117 SER A O 1
ATOM 927 N N . PHE A 1 118 ? -5.576 -3.517 18.262 1.00 83.25 118 PHE A N 1
ATOM 928 C CA . PHE A 1 118 ? -6.839 -3.294 18.964 1.00 83.25 118 PHE A CA 1
ATOM 929 C C . PHE A 1 118 ? -7.996 -4.060 18.314 1.00 83.25 118 PHE A C 1
ATOM 931 O O . PHE A 1 118 ? -8.740 -4.752 19.003 1.00 83.25 118 PHE A O 1
ATOM 938 N N . ASN A 1 119 ? -8.116 -4.020 16.983 1.00 84.75 119 ASN A N 1
ATOM 939 C CA . ASN A 1 119 ? -9.137 -4.780 16.261 1.00 84.75 119 ASN A CA 1
ATOM 940 C C . ASN A 1 119 ? -8.994 -6.295 16.464 1.00 84.75 119 ASN A C 1
ATOM 942 O O . ASN A 1 119 ? -10.001 -6.994 16.572 1.00 84.75 119 ASN A O 1
ATOM 946 N N . ASN A 1 120 ? -7.766 -6.816 16.521 1.00 86.56 120 ASN A N 1
ATOM 947 C CA . ASN A 1 120 ? -7.531 -8.228 16.813 1.00 86.56 120 ASN A CA 1
ATOM 948 C C . ASN A 1 120 ? -7.959 -8.578 18.241 1.00 86.56 120 ASN A C 1
ATOM 950 O O . ASN A 1 120 ? -8.640 -9.582 18.426 1.00 86.56 120 ASN A O 1
ATOM 954 N N . VAL A 1 121 ? -7.624 -7.740 19.227 1.00 87.50 121 VAL A N 1
ATOM 955 C CA . VAL A 1 121 ? -8.041 -7.933 20.623 1.00 87.50 121 VAL A CA 1
ATOM 956 C C . VAL A 1 121 ? -9.563 -7.876 20.745 1.00 87.50 121 VAL A C 1
ATOM 958 O O . VAL A 1 121 ? -10.158 -8.786 21.314 1.00 87.50 121 VAL A O 1
ATOM 961 N N . ILE A 1 122 ? -10.216 -6.875 20.150 1.00 89.06 122 ILE A N 1
ATOM 962 C CA . ILE A 1 122 ? -11.681 -6.772 20.139 1.00 89.06 122 ILE A CA 1
ATOM 963 C C . ILE A 1 122 ? -12.311 -8.031 19.553 1.00 89.06 122 ILE A C 1
ATOM 965 O O . ILE A 1 122 ? -13.242 -8.542 20.153 1.00 89.06 122 ILE A O 1
ATOM 969 N N . ASN A 1 123 ? -11.789 -8.596 18.460 1.00 88.00 123 ASN A N 1
ATOM 970 C CA . ASN A 1 123 ? -12.348 -9.829 17.892 1.00 88.00 123 ASN A CA 1
ATOM 971 C C . ASN A 1 123 ? -12.219 -11.055 18.820 1.00 88.00 123 ASN A C 1
ATOM 973 O O . ASN A 1 123 ? -13.008 -11.983 18.678 1.00 88.00 123 ASN A O 1
ATOM 977 N N . ILE A 1 124 ? -11.259 -11.084 19.755 1.00 88.81 124 ILE A N 1
ATOM 978 C CA . ILE A 1 124 ? -11.149 -12.162 20.759 1.00 88.81 124 ILE A CA 1
ATOM 979 C C . ILE A 1 124 ? -12.299 -12.062 21.766 1.00 88.81 124 ILE A C 1
ATOM 981 O O . ILE A 1 124 ? -12.921 -13.063 22.121 1.00 88.81 124 ILE A O 1
ATOM 985 N N . TYR A 1 125 ? -12.591 -10.847 22.233 1.00 87.69 125 TYR A N 1
ATOM 986 C CA . TYR A 1 125 ? -13.628 -10.619 23.238 1.00 87.69 125 TYR A CA 1
ATOM 987 C C . TYR A 1 125 ? -15.026 -10.492 22.623 1.00 87.69 125 TYR A C 1
ATOM 989 O O . TYR A 1 125 ? -15.998 -10.895 23.249 1.00 87.69 125 TYR A O 1
ATOM 997 N N . GLN A 1 126 ? -15.138 -9.986 21.403 1.00 86.81 126 GLN A N 1
ATOM 998 C CA . GLN A 1 126 ? -16.366 -9.749 20.652 1.00 86.81 126 GLN A CA 1
ATOM 999 C C . GLN A 1 126 ? -16.247 -10.376 19.261 1.00 86.81 126 GLN A C 1
ATOM 1001 O O . GLN A 1 126 ? -16.122 -9.685 18.245 1.00 86.81 126 GLN A O 1
ATOM 1006 N N . ASP A 1 127 ? -16.272 -11.708 19.205 1.00 83.38 127 ASP A N 1
ATOM 1007 C CA . ASP A 1 127 ? -16.348 -12.389 17.916 1.00 83.38 127 ASP A CA 1
ATOM 1008 C C . ASP A 1 127 ? -17.664 -12.006 17.226 1.00 83.38 127 ASP A C 1
ATOM 1010 O O . ASP A 1 127 ? -18.756 -12.245 17.739 1.00 83.38 127 ASP A O 1
ATOM 1014 N N . LYS A 1 128 ? -17.548 -11.435 16.027 1.00 81.62 128 LYS A N 1
ATOM 1015 C CA . LYS A 1 128 ? -18.672 -10.980 15.196 1.00 81.62 12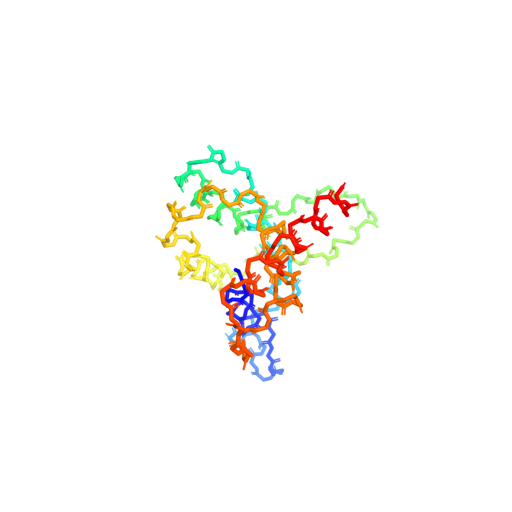8 LYS A CA 1
ATOM 1016 C C . LYS A 1 128 ? -19.636 -12.105 14.808 1.00 81.62 128 LYS A C 1
ATOM 1018 O O . LYS A 1 128 ? -20.720 -11.827 14.307 1.00 81.62 128 LYS A O 1
ATOM 1023 N N . ARG A 1 129 ? -19.227 -13.366 14.966 1.00 85.06 129 ARG A N 1
ATOM 1024 C CA . ARG A 1 129 ? -20.026 -14.562 14.667 1.00 85.06 129 ARG A CA 1
ATOM 1025 C C . ARG A 1 129 ? -20.951 -14.962 15.811 1.00 85.06 129 ARG A C 1
ATOM 1027 O O . ARG A 1 129 ? -21.815 -15.808 15.602 1.00 85.06 129 ARG A O 1
ATOM 1034 N N . ILE A 1 130 ? -20.762 -14.397 17.000 1.00 84.25 130 ILE A N 1
ATOM 1035 C CA . ILE A 1 130 ? -21.543 -14.725 18.188 1.00 84.25 130 ILE A CA 1
ATOM 1036 C C . ILE A 1 130 ? -22.394 -13.506 18.540 1.00 84.25 130 ILE A C 1
ATOM 1038 O O . ILE A 1 130 ? -21.876 -12.415 18.765 1.00 84.25 130 ILE A O 1
ATOM 1042 N N . ALA A 1 131 ? -23.711 -13.693 18.579 1.00 84.69 131 ALA A N 1
ATOM 1043 C CA . ALA A 1 131 ? -24.623 -12.667 19.060 1.00 84.69 131 ALA A CA 1
ATOM 1044 C C . ALA A 1 131 ? -24.602 -12.663 20.593 1.00 84.69 131 ALA A C 1
ATOM 1046 O O . ALA A 1 131 ? -24.940 -13.661 21.230 1.00 84.69 131 ALA A O 1
ATOM 1047 N N . PHE A 1 132 ? -24.193 -11.540 21.175 1.00 84.56 132 PHE A N 1
ATOM 1048 C CA . PHE A 1 1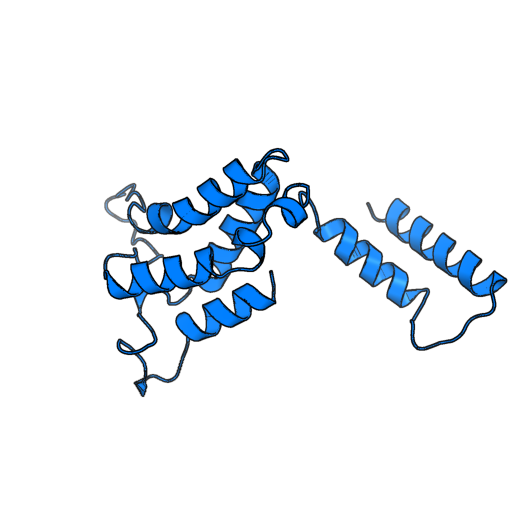32 ? -24.226 -11.304 22.615 1.00 84.56 132 PHE A CA 1
ATOM 1049 C C . PHE A 1 132 ? -25.397 -10.378 22.955 1.00 84.56 132 PHE A C 1
ATOM 1051 O O . PHE A 1 132 ? -25.796 -9.566 22.122 1.00 84.56 132 PHE A O 1
ATOM 1058 N N . SER A 1 133 ? -25.932 -10.480 24.174 1.00 89.12 133 SER A N 1
ATOM 1059 C CA . SER A 1 133 ? -26.836 -9.451 24.701 1.00 89.12 133 SER A CA 1
ATOM 1060 C C . SER A 1 133 ? -26.081 -8.138 24.923 1.00 89.12 133 SER A C 1
ATOM 1062 O O . SER A 1 133 ? -24.858 -8.147 25.085 1.00 89.12 133 SER A O 1
ATOM 1064 N N . ASP A 1 134 ? -26.797 -7.017 24.980 1.00 90.19 134 ASP A N 1
ATOM 1065 C CA . ASP A 1 134 ? -26.200 -5.677 25.101 1.00 90.19 134 ASP A CA 1
ATOM 1066 C C . ASP A 1 134 ? -25.272 -5.535 26.325 1.00 90.19 134 ASP A C 1
ATOM 1068 O O . ASP A 1 134 ? -24.181 -4.960 26.230 1.00 90.19 134 ASP A O 1
ATOM 1072 N N . ASP A 1 135 ? -25.640 -6.145 27.456 1.00 91.25 135 ASP A N 1
ATOM 1073 C CA . ASP A 1 135 ? -24.833 -6.143 28.685 1.00 91.25 135 ASP A CA 1
ATOM 1074 C C . ASP A 1 135 ? -23.511 -6.904 28.518 1.00 91.25 135 ASP A C 1
ATOM 1076 O O . ASP A 1 135 ? -22.440 -6.447 28.941 1.00 91.25 135 ASP A O 1
ATOM 1080 N N . GLN A 1 136 ? -23.565 -8.073 27.869 1.00 88.62 136 GLN A N 1
ATOM 1081 C CA . GLN A 1 136 ? -22.373 -8.866 27.576 1.00 88.62 136 GLN A CA 1
ATOM 1082 C C . GLN A 1 136 ? -21.511 -8.189 26.518 1.00 88.62 136 GLN A C 1
ATOM 1084 O O . GLN A 1 136 ? -20.286 -8.193 26.639 1.00 88.62 136 GLN A O 1
ATOM 1089 N N . TYR A 1 137 ? -22.128 -7.576 25.510 1.00 88.25 137 TYR A N 1
ATOM 1090 C CA . TYR A 1 137 ? -21.424 -6.805 24.499 1.00 88.25 137 TYR A CA 1
ATOM 1091 C C . TYR A 1 137 ? -20.617 -5.682 25.158 1.00 88.25 137 TYR A C 1
ATOM 1093 O O . TYR A 1 137 ? -19.400 -5.614 24.982 1.00 88.25 137 TYR A O 1
ATOM 1101 N N . THR A 1 138 ? -21.259 -4.875 26.003 1.00 90.25 138 THR A N 1
ATOM 1102 C CA . THR A 1 138 ? -20.630 -3.740 26.695 1.00 90.25 138 THR A CA 1
ATOM 1103 C C . THR A 1 138 ? -19.495 -4.189 27.614 1.00 90.25 138 THR A C 1
ATOM 1105 O O . THR A 1 138 ? -18.386 -3.656 27.556 1.00 90.25 138 THR A O 1
ATOM 1108 N N . SER A 1 139 ? -19.726 -5.229 28.417 1.00 90.88 139 SER A N 1
ATOM 1109 C CA . SER A 1 139 ? -18.717 -5.753 29.343 1.00 90.88 139 SER A CA 1
ATOM 1110 C C . SER A 1 139 ? -17.489 -6.307 28.607 1.00 90.88 139 SER A C 1
ATOM 1112 O O . SER A 1 139 ? -16.353 -6.090 29.029 1.00 90.88 139 SER A O 1
ATOM 1114 N N . ARG A 1 140 ? -17.691 -6.977 27.466 1.00 91.25 140 ARG A N 1
ATOM 1115 C CA . ARG A 1 140 ? -16.606 -7.542 26.646 1.00 91.25 140 ARG A CA 1
ATOM 1116 C C . ARG A 1 140 ? -15.833 -6.469 25.878 1.00 91.25 140 ARG A C 1
ATOM 1118 O O . ARG A 1 140 ? -14.615 -6.587 25.770 1.00 91.25 140 ARG A O 1
ATOM 1125 N N . ALA A 1 141 ? -16.498 -5.407 25.415 1.00 88.81 141 ALA A N 1
ATOM 1126 C CA . ALA A 1 141 ? -15.818 -4.226 24.874 1.00 88.81 141 ALA A CA 1
ATOM 1127 C C . ALA A 1 141 ? -14.905 -3.589 25.930 1.00 88.81 141 ALA A C 1
ATOM 1129 O O . ALA A 1 141 ? -13.733 -3.336 25.659 1.00 88.81 141 ALA A O 1
ATOM 1130 N N . ASN A 1 142 ? -15.415 -3.395 27.150 1.00 90.62 142 ASN A N 1
ATOM 1131 C CA . ASN A 1 142 ? -14.639 -2.813 28.245 1.00 90.62 142 ASN A CA 1
ATOM 1132 C C . ASN A 1 142 ? -13.435 -3.690 28.620 1.00 90.62 142 ASN A C 1
ATOM 1134 O O . ASN A 1 142 ? -12.334 -3.172 28.784 1.00 90.62 142 ASN A O 1
ATOM 1138 N N . LEU A 1 143 ? -13.601 -5.017 28.667 1.00 90.50 143 LEU A N 1
ATOM 1139 C CA . LEU A 1 143 ? -12.494 -5.958 28.884 1.00 90.50 143 LEU A CA 1
ATOM 1140 C C . LEU A 1 143 ? -11.418 -5.861 27.793 1.00 90.50 143 LEU A C 1
ATOM 1142 O O . LEU A 1 143 ? -10.229 -5.838 28.109 1.00 90.50 143 LEU A O 1
ATOM 1146 N N . ALA A 1 144 ? -11.814 -5.757 26.523 1.00 89.69 144 ALA A N 1
ATOM 1147 C CA . ALA A 1 144 ? -10.876 -5.581 25.416 1.00 89.69 144 ALA A CA 1
ATOM 1148 C C . ALA A 1 144 ? -10.103 -4.255 25.510 1.00 89.69 144 ALA A C 1
ATOM 1150 O O . ALA A 1 144 ? -8.900 -4.221 25.238 1.00 89.69 144 ALA A O 1
ATOM 1151 N N . VAL A 1 145 ? -10.772 -3.177 25.934 1.00 88.25 145 VAL A N 1
ATOM 1152 C CA . VAL A 1 145 ? -10.141 -1.875 26.193 1.00 88.25 145 VAL A CA 1
ATOM 1153 C C . VAL A 1 145 ? -9.141 -1.982 27.345 1.00 88.25 145 VAL A C 1
ATOM 1155 O O . VAL A 1 145 ? -7.988 -1.591 27.169 1.00 88.25 145 VAL A O 1
ATOM 1158 N N . CYS A 1 146 ? -9.525 -2.576 28.480 1.00 89.25 146 CYS A N 1
ATOM 1159 C CA . CYS A 1 146 ? -8.620 -2.802 29.611 1.00 89.25 146 CYS A CA 1
ATOM 1160 C C . CYS A 1 146 ? -7.396 -3.631 29.205 1.00 89.25 146 CYS A C 1
ATOM 1162 O O . CYS A 1 146 ? -6.270 -3.254 29.518 1.00 89.25 146 CYS A O 1
ATOM 1164 N N . HIS A 1 147 ? -7.594 -4.713 28.448 1.00 86.88 147 HIS A N 1
ATOM 1165 C CA . HIS A 1 147 ? -6.500 -5.541 27.946 1.00 86.88 147 HIS A CA 1
ATOM 1166 C C . HIS A 1 147 ? -5.529 -4.739 27.067 1.00 86.88 147 HIS A C 1
ATOM 1168 O O . HIS A 1 147 ? -4.314 -4.885 27.194 1.00 86.88 147 HIS A O 1
ATOM 1174 N N . CYS A 1 148 ? -6.044 -3.876 26.186 1.00 81.50 148 CYS A N 1
ATOM 1175 C CA . CYS A 1 148 ? -5.205 -3.042 25.327 1.00 81.50 148 CYS A CA 1
ATOM 1176 C C . CYS A 1 148 ? -4.442 -1.966 26.104 1.00 81.50 148 CYS A C 1
ATOM 1178 O O . CYS A 1 148 ? -3.301 -1.693 25.755 1.00 81.50 148 CYS A O 1
ATOM 1180 N N . ILE A 1 149 ? -5.036 -1.387 27.150 1.00 80.38 149 ILE A N 1
ATOM 1181 C CA . ILE A 1 149 ? -4.369 -0.386 27.996 1.00 80.38 149 ILE A CA 1
ATOM 1182 C C . ILE A 1 149 ? -3.275 -1.032 28.854 1.00 80.38 149 ILE A C 1
ATOM 1184 O O . ILE A 1 149 ? -2.193 -0.475 28.967 1.00 80.38 149 ILE A O 1
ATOM 1188 N N . CYS A 1 150 ? -3.521 -2.210 29.435 1.00 74.12 150 CYS A N 1
ATOM 1189 C CA . CYS A 1 150 ? -2.541 -2.889 30.293 1.00 74.12 150 CYS A CA 1
ATOM 1190 C C . CYS A 1 150 ? -1.379 -3.548 29.529 1.00 74.12 150 CYS A C 1
ATOM 1192 O O . CYS A 1 150 ? -0.405 -3.951 30.158 1.00 74.12 150 CYS A O 1
ATOM 1194 N N . SER A 1 151 ? -1.491 -3.702 28.206 1.00 64.31 151 SER A N 1
ATOM 1195 C CA . SER A 1 151 ? -0.476 -4.360 27.364 1.00 64.31 151 SER A CA 1
ATOM 1196 C C . SER A 1 151 ? 0.406 -3.384 26.568 1.00 64.31 151 SER A C 1
ATOM 1198 O O . SER A 1 151 ? 1.259 -3.845 25.808 1.00 64.31 151 SER A O 1
ATOM 1200 N N . MET A 1 152 ? 0.172 -2.069 26.677 1.00 54.53 152 MET A N 1
ATOM 1201 C CA . MET A 1 152 ? 0.999 -1.006 26.079 1.00 54.53 152 MET A CA 1
ATOM 1202 C C . MET A 1 152 ? 1.963 -0.427 27.109 1.00 54.53 152 MET A C 1
ATOM 1204 O O . MET A 1 152 ? 3.081 -0.065 26.684 1.00 54.53 152 MET A O 1
#

Sequence (152 aa):
MKSLKKTLKGAASGPAALWGKTWPFQLSGKVESVATHMHWSVRNCGGNAVKLRQSLENITEHYKHQDAKQYPNYDISRIGITVPKAERLLIGILTNSTLCKHAEDYRLGRDTFYVESFNNVINIYQDKRIAFSDDQYTSRANLAVCHCICSM